Protein AF-A0A929WEX6-F1 (afdb_monomer_lite)

Secondary structure (DSSP, 8-state):
-----------PPPHHHHHHHHHHHHHHHHHHHHHHHHHHHHHHHHHHHHHSS-SEEEEEEE-GGG-EEEEEEE--B-GGGGTT------TT-TTTB-TTHHHHHHTTGGGTTHHHHHHHTS--SSS---

Foldseek 3Di:
DDDPPPDDPPPDDDPVRVVVQLVCLQVVLVVLCVVCVVVVVVQQVVCCVQQVDGQKDWDWDQFPPRDIDTQIFGQQFHPCLQVVHDDDDDLPNCVGTTPCSSVCVVVVVRRSCNSVVSNVPRDGPDDDDD

Sequence (130 aa):
MPVQATAAPIAIPSLSARCAKRAFDVIGALFSLVFLSPVLLVIILLQWFTSGGPAFFRQERIGKNGRPFKILKFRTMRVDAEENGPQLTQIDDTCRCTPIGGFLRRHHLDELPQLWNVLIGDMSFVGYRP

Structure (mmCIF, N/CA/C/O backbone):
data_AF-A0A929WEX6-F1
#
_entry.id   AF-A0A929WEX6-F1
#
loop_
_atom_site.group_PDB
_atom_site.id
_atom_site.type_symbol
_atom_site.label_atom_id
_atom_site.label_alt_id
_atom_site.label_comp_id
_atom_site.label_asym_id
_atom_site.label_entity_id
_atom_site.label_seq_id
_atom_site.pdbx_PDB_ins_code
_atom_site.Cartn_x
_atom_site.Cartn_y
_atom_site.Cartn_z
_atom_site.occupancy
_atom_site.B_iso_or_equiv
_atom_site.auth_seq_id
_atom_site.auth_comp_id
_atom_site.auth_asym_id
_atom_site.auth_atom_id
_atom_site.pdbx_PDB_model_num
ATOM 1 N N . MET A 1 1 ? 46.581 12.589 7.690 1.00 46.62 1 MET A N 1
ATOM 2 C CA . MET A 1 1 ? 46.292 11.733 6.518 1.00 46.62 1 MET A CA 1
ATOM 3 C C . MET A 1 1 ? 44.928 12.152 5.977 1.00 46.62 1 MET A C 1
ATOM 5 O O . MET A 1 1 ? 43.978 12.047 6.745 1.00 46.62 1 MET A O 1
ATOM 9 N N . PRO A 1 2 ? 44.799 12.714 4.760 1.00 52.06 2 PRO A N 1
ATOM 10 C CA . PRO A 1 2 ? 43.495 13.087 4.221 1.00 52.06 2 PRO A CA 1
ATOM 11 C C . PRO A 1 2 ? 42.788 11.834 3.684 1.00 52.06 2 PRO A C 1
ATOM 13 O O . PRO A 1 2 ? 43.371 11.060 2.929 1.00 52.06 2 PRO A O 1
ATOM 16 N N . VAL A 1 3 ? 41.537 11.623 4.090 1.00 56.88 3 VAL A N 1
ATOM 17 C CA . VAL A 1 3 ? 40.671 10.566 3.553 1.00 56.88 3 VAL A CA 1
ATOM 18 C C . VAL A 1 3 ? 40.233 10.995 2.152 1.00 56.88 3 VAL A C 1
ATOM 20 O O . VAL A 1 3 ? 39.391 11.877 2.003 1.00 56.88 3 VAL A O 1
ATOM 23 N N . GLN A 1 4 ? 40.831 10.411 1.113 1.00 50.50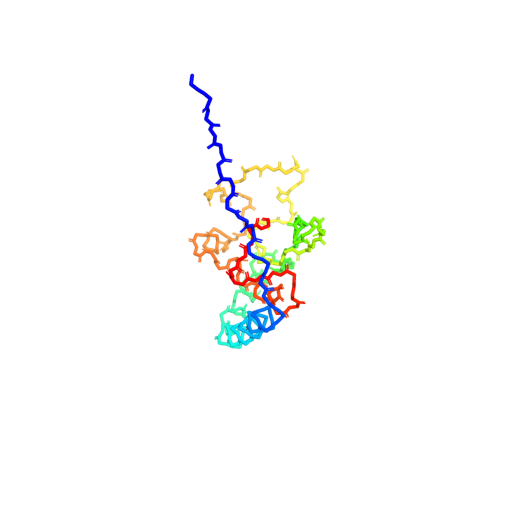 4 GLN A N 1
ATOM 24 C CA . GLN A 1 4 ? 40.342 10.550 -0.258 1.00 50.50 4 GLN A CA 1
ATOM 25 C C . GLN A 1 4 ? 39.080 9.695 -0.413 1.00 50.50 4 GLN A C 1
ATOM 27 O O . GLN A 1 4 ? 39.154 8.474 -0.526 1.00 50.50 4 GLN A O 1
ATOM 32 N N . ALA A 1 5 ? 37.910 10.333 -0.407 1.00 56.03 5 ALA A N 1
ATOM 33 C CA . ALA A 1 5 ? 36.666 9.696 -0.819 1.00 56.03 5 ALA A CA 1
ATOM 34 C C . ALA A 1 5 ? 36.654 9.576 -2.352 1.00 56.03 5 ALA A C 1
ATOM 36 O O . ALA A 1 5 ? 36.295 10.514 -3.062 1.00 56.03 5 ALA A O 1
ATOM 37 N N . THR A 1 6 ? 37.068 8.426 -2.878 1.00 55.06 6 THR A N 1
ATOM 38 C CA . THR A 1 6 ? 36.860 8.057 -4.282 1.00 55.06 6 THR A CA 1
ATOM 39 C C . THR A 1 6 ? 35.388 7.701 -4.485 1.00 55.06 6 THR A C 1
ATOM 41 O O . THR A 1 6 ? 34.980 6.546 -4.403 1.00 55.06 6 THR A O 1
ATOM 44 N N . ALA A 1 7 ? 34.549 8.709 -4.726 1.00 60.22 7 ALA A N 1
ATOM 45 C CA . ALA A 1 7 ? 33.192 8.468 -5.197 1.00 60.22 7 ALA A CA 1
ATOM 46 C C . ALA A 1 7 ? 33.272 7.843 -6.599 1.00 60.22 7 ALA A C 1
ATOM 48 O O . ALA A 1 7 ? 33.659 8.505 -7.562 1.00 60.22 7 ALA A O 1
ATOM 49 N N . ALA A 1 8 ? 32.946 6.552 -6.711 1.00 60.41 8 ALA A N 1
ATOM 50 C CA . ALA A 1 8 ? 32.768 5.900 -8.002 1.00 60.41 8 ALA A CA 1
ATOM 51 C C . ALA A 1 8 ? 31.726 6.680 -8.831 1.00 60.41 8 ALA A C 1
ATOM 53 O O . ALA A 1 8 ? 30.741 7.165 -8.260 1.00 60.41 8 ALA A O 1
ATO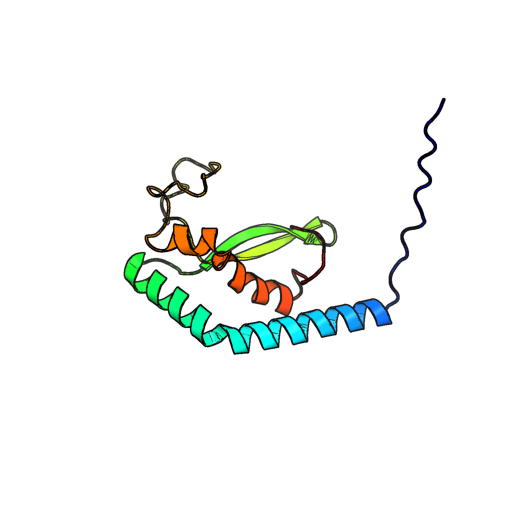M 54 N N . PRO A 1 9 ? 31.908 6.822 -10.158 1.00 57.25 9 PRO A N 1
ATOM 55 C CA . PRO A 1 9 ? 30.948 7.534 -10.989 1.00 57.25 9 PRO A CA 1
ATOM 56 C C . PRO A 1 9 ? 29.581 6.855 -10.869 1.00 57.25 9 PRO A C 1
ATOM 58 O O . PRO A 1 9 ? 29.454 5.647 -11.070 1.00 57.25 9 PRO A O 1
ATOM 61 N N . ILE A 1 10 ? 28.559 7.638 -10.518 1.00 64.81 10 ILE A N 1
ATOM 62 C CA . ILE A 1 10 ? 27.173 7.174 -10.445 1.00 64.81 10 ILE A CA 1
ATOM 63 C C . ILE A 1 10 ? 26.784 6.720 -11.853 1.00 64.81 10 ILE A C 1
ATOM 65 O O . ILE A 1 10 ? 26.535 7.544 -12.733 1.00 64.81 10 ILE A O 1
ATOM 69 N N . ALA A 1 11 ? 26.771 5.408 -12.084 1.00 69.38 11 ALA A N 1
ATOM 70 C CA . ALA A 1 11 ? 26.365 4.843 -13.359 1.00 69.38 11 ALA A CA 1
ATOM 71 C C . ALA A 1 11 ? 24.898 5.212 -13.614 1.00 69.38 11 ALA A C 1
ATOM 73 O O . ALA A 1 11 ? 23.993 4.754 -12.913 1.00 69.38 11 ALA A O 1
ATOM 74 N N . ILE A 1 12 ? 24.656 6.069 -14.607 1.00 75.44 12 ILE A N 1
ATOM 75 C CA . ILE A 1 12 ? 23.299 6.417 -15.019 1.00 75.44 12 ILE A CA 1
ATOM 76 C C . ILE A 1 12 ? 22.744 5.198 -15.764 1.00 75.44 12 ILE A C 1
ATOM 78 O O . ILE A 1 12 ? 23.302 4.818 -16.796 1.00 75.44 12 ILE A O 1
ATOM 82 N N . PRO A 1 13 ? 21.669 4.559 -15.273 1.00 79.56 13 PRO A N 1
ATOM 83 C CA . PRO A 1 13 ? 21.118 3.391 -15.940 1.00 79.56 13 PRO A CA 1
ATOM 84 C C . PRO A 1 13 ? 20.632 3.770 -17.340 1.00 79.56 13 PRO A C 1
ATOM 86 O O . PRO A 1 13 ? 19.996 4.814 -17.529 1.00 79.56 13 PRO A O 1
ATOM 89 N N . SER A 1 14 ? 20.900 2.896 -18.312 1.00 89.69 14 SER A N 1
ATOM 90 C CA . SER A 1 14 ? 20.421 3.052 -19.684 1.00 89.69 14 SER A CA 1
ATOM 91 C C . SER A 1 14 ? 18.892 3.166 -19.726 1.00 89.69 14 SER A C 1
ATOM 93 O O . SER A 1 14 ? 18.176 2.709 -18.827 1.00 89.69 14 SER A O 1
ATOM 95 N N . LEU A 1 15 ? 18.361 3.754 -20.801 1.00 87.75 15 LEU A N 1
ATOM 96 C CA . LEU A 1 15 ? 16.911 3.827 -21.012 1.00 87.75 15 LEU A CA 1
ATOM 97 C C . LEU A 1 15 ? 16.267 2.434 -20.979 1.00 87.75 15 LEU A C 1
ATOM 99 O O . LEU A 1 15 ? 15.245 2.256 -20.321 1.00 87.75 15 LEU A O 1
ATOM 103 N N . SER A 1 16 ? 16.912 1.435 -21.589 1.00 91.38 16 SER A N 1
ATOM 104 C CA . SER A 1 16 ? 16.454 0.043 -21.568 1.00 91.38 16 SER A CA 1
ATOM 105 C C . SER A 1 16 ? 16.376 -0.526 -20.150 1.00 91.38 16 SER A C 1
ATOM 107 O O . SER A 1 16 ? 15.356 -1.110 -19.788 1.00 91.38 16 SER A O 1
ATOM 109 N N . ALA A 1 17 ? 17.390 -0.288 -19.312 1.00 90.12 17 ALA A N 1
ATOM 110 C CA . ALA A 1 17 ? 17.391 -0.733 -17.920 1.00 90.12 17 ALA A CA 1
ATOM 111 C C . ALA A 1 17 ? 16.264 -0.073 -17.108 1.00 90.12 17 ALA A C 1
ATOM 113 O O . ALA A 1 17 ? 15.595 -0.729 -16.309 1.00 90.12 17 ALA A O 1
ATOM 114 N N . ARG A 1 18 ? 15.997 1.218 -17.343 1.00 89.00 18 ARG A N 1
ATOM 115 C CA . ARG A 1 18 ? 14.895 1.945 -16.691 1.00 89.00 18 ARG A CA 1
ATOM 116 C C . ARG A 1 18 ? 13.524 1.420 -17.119 1.00 89.00 18 ARG A C 1
ATOM 118 O O . ARG A 1 18 ? 12.656 1.252 -16.265 1.00 89.00 18 ARG A O 1
ATOM 125 N N . CYS A 1 19 ? 13.335 1.152 -18.410 1.00 92.94 19 CYS A N 1
ATOM 126 C CA . CYS A 1 19 ? 12.105 0.564 -18.941 1.00 92.94 19 CYS A CA 1
ATOM 127 C C . CYS A 1 19 ? 11.872 -0.843 -18.382 1.00 92.94 19 CYS A C 1
ATOM 129 O O . CYS A 1 19 ? 10.778 -1.121 -17.898 1.00 92.94 19 CYS A O 1
ATOM 131 N N . ALA A 1 20 ? 12.902 -1.694 -18.364 1.00 94.06 20 ALA A N 1
ATOM 132 C CA . ALA A 1 20 ? 12.822 -3.035 -17.789 1.00 94.06 20 ALA A CA 1
ATOM 133 C C . ALA A 1 20 ? 12.469 -2.992 -16.295 1.00 94.06 20 ALA A C 1
ATOM 135 O O . ALA A 1 20 ? 11.568 -3.699 -15.847 1.00 94.06 20 ALA A O 1
ATOM 136 N N . LYS A 1 21 ? 13.107 -2.095 -15.531 1.00 93.56 21 LYS A N 1
ATOM 137 C CA . LYS A 1 21 ? 12.792 -1.890 -14.114 1.00 93.56 21 LYS A CA 1
ATOM 138 C C . LYS A 1 21 ? 11.340 -1.461 -13.905 1.00 93.56 21 LYS A C 1
ATOM 140 O O . LYS A 1 21 ? 10.673 -1.980 -13.014 1.00 93.56 21 LYS A O 1
ATOM 145 N N . ARG A 1 22 ? 10.842 -0.538 -14.732 1.00 94.44 22 ARG A N 1
ATOM 146 C CA . ARG A 1 22 ? 9.455 -0.074 -14.651 1.00 94.44 22 ARG A CA 1
ATOM 147 C C . ARG A 1 22 ? 8.460 -1.174 -15.020 1.00 94.44 22 ARG A C 1
ATOM 149 O O . ARG A 1 22 ? 7.436 -1.289 -14.358 1.00 94.44 22 ARG A O 1
ATOM 156 N N . ALA A 1 23 ? 8.762 -1.980 -16.035 1.00 95.75 23 ALA A N 1
ATOM 157 C CA . ALA A 1 23 ? 7.941 -3.127 -16.408 1.00 95.75 23 ALA A CA 1
ATOM 158 C C . ALA A 1 23 ? 7.867 -4.147 -15.263 1.00 95.75 23 ALA A C 1
ATOM 160 O O . ALA A 1 23 ? 6.773 -4.568 -14.901 1.00 95.75 23 ALA A O 1
ATOM 161 N N . PHE A 1 24 ? 9.006 -4.464 -14.637 1.00 96.75 24 PHE A N 1
ATOM 162 C CA . PHE A 1 24 ? 9.052 -5.311 -13.445 1.00 96.75 24 PHE A CA 1
ATOM 163 C C . PHE A 1 24 ? 8.167 -4.763 -12.318 1.00 96.75 24 PHE A C 1
ATOM 165 O O . PHE A 1 24 ? 7.368 -5.508 -11.758 1.00 96.75 24 PHE A O 1
ATOM 172 N N . ASP A 1 25 ? 8.254 -3.461 -12.025 1.00 96.50 25 ASP A N 1
ATOM 173 C CA . ASP A 1 25 ? 7.435 -2.839 -10.979 1.00 96.50 25 ASP A CA 1
ATOM 174 C C . ASP A 1 25 ? 5.938 -2.934 -11.270 1.00 96.50 25 ASP A C 1
ATOM 176 O O . ASP A 1 25 ? 5.160 -3.296 -10.394 1.00 96.50 25 ASP A O 1
ATOM 180 N N . VAL A 1 26 ? 5.527 -2.627 -12.501 1.00 97.12 26 VAL A N 1
ATOM 181 C CA . VAL A 1 26 ? 4.112 -2.653 -12.892 1.00 97.12 26 VAL A CA 1
ATOM 182 C C . VAL A 1 26 ? 3.566 -4.078 -12.868 1.00 97.12 26 VAL A C 1
ATOM 184 O O . VAL A 1 26 ? 2.505 -4.307 -12.293 1.00 97.12 26 VAL A O 1
ATOM 187 N N . ILE A 1 27 ? 4.290 -5.037 -13.451 1.00 97.75 27 ILE A N 1
ATOM 188 C CA . ILE A 1 27 ? 3.868 -6.442 -13.508 1.00 97.75 27 ILE A CA 1
ATOM 189 C C . ILE A 1 27 ? 3.804 -7.030 -12.098 1.00 97.75 27 ILE A C 1
ATOM 191 O O . ILE A 1 27 ? 2.797 -7.636 -11.737 1.00 97.75 27 ILE A O 1
ATOM 195 N N . GLY A 1 28 ? 4.842 -6.809 -11.286 1.00 97.62 28 GLY A N 1
ATOM 196 C CA . GLY A 1 28 ? 4.881 -7.271 -9.903 1.00 97.62 28 GLY A CA 1
ATOM 197 C C . GLY A 1 28 ? 3.752 -6.670 -9.069 1.00 97.62 28 GLY A C 1
ATOM 198 O O . GLY A 1 28 ? 3.051 -7.401 -8.378 1.00 97.62 28 GLY A O 1
ATOM 199 N N . ALA A 1 29 ? 3.510 -5.360 -9.180 1.00 96.62 29 ALA A N 1
ATOM 200 C CA . ALA A 1 29 ? 2.469 -4.684 -8.411 1.00 96.62 29 ALA A CA 1
ATOM 201 C C . ALA A 1 29 ? 1.076 -5.150 -8.826 1.00 96.62 29 ALA A C 1
ATOM 203 O O . ALA A 1 29 ? 0.244 -5.415 -7.963 1.00 96.62 29 ALA A O 1
ATOM 204 N N . LEU A 1 30 ? 0.830 -5.299 -10.131 1.00 97.38 30 LEU A N 1
ATOM 205 C CA . LEU A 1 30 ? -0.439 -5.800 -10.644 1.00 97.38 30 LEU A CA 1
ATOM 206 C C . LEU A 1 30 ? -0.695 -7.239 -10.181 1.00 97.38 30 LEU A C 1
ATOM 208 O O . LEU A 1 30 ? -1.771 -7.530 -9.664 1.00 97.38 30 LEU A O 1
ATOM 212 N N . PHE A 1 31 ? 0.302 -8.118 -10.311 1.00 97.81 31 PHE A N 1
ATOM 213 C CA . PHE A 1 31 ? 0.208 -9.498 -9.842 1.00 97.81 31 PHE A CA 1
ATOM 214 C C . PHE A 1 31 ? -0.070 -9.560 -8.337 1.00 97.81 31 PHE A C 1
ATOM 216 O O . PHE A 1 31 ? -1.021 -10.218 -7.917 1.00 97.81 31 PHE A O 1
ATOM 223 N N . SER A 1 32 ? 0.703 -8.833 -7.525 1.00 96.56 32 SER A N 1
ATOM 224 C CA . SER A 1 32 ? 0.511 -8.785 -6.075 1.00 96.56 32 SER A CA 1
ATOM 225 C C . SER A 1 32 ? -0.852 -8.215 -5.691 1.00 96.56 32 SER A C 1
ATOM 227 O O . SER A 1 32 ? -1.488 -8.765 -4.801 1.00 96.56 32 SER A O 1
ATOM 229 N N . LEU A 1 33 ? -1.336 -7.161 -6.358 1.00 95.94 33 LEU A N 1
ATOM 230 C CA . LEU A 1 33 ? -2.661 -6.591 -6.094 1.00 95.94 33 LEU A CA 1
ATOM 231 C C . LEU A 1 33 ? -3.778 -7.588 -6.395 1.00 95.94 33 LEU A C 1
ATOM 233 O O . LEU A 1 33 ? -4.692 -7.718 -5.588 1.00 95.94 33 LEU A O 1
ATOM 237 N N . VAL A 1 34 ? -3.704 -8.308 -7.518 1.00 97.06 34 VAL A N 1
ATOM 238 C CA . VAL A 1 34 ? -4.708 -9.320 -7.880 1.00 97.06 34 VAL A CA 1
ATOM 239 C C . VAL A 1 34 ? -4.657 -10.497 -6.907 1.00 97.06 34 VAL A C 1
ATOM 241 O O . VAL A 1 34 ? -5.688 -10.896 -6.369 1.00 97.06 34 VAL A O 1
ATOM 244 N N . PHE A 1 35 ? -3.461 -11.012 -6.623 1.00 97.19 35 PHE A N 1
ATOM 245 C CA . PHE A 1 35 ? -3.260 -12.157 -5.736 1.00 97.19 35 PHE A CA 1
ATOM 246 C C . PHE A 1 35 ? -3.650 -11.859 -4.281 1.00 97.19 35 PHE A C 1
ATOM 248 O O . PHE A 1 35 ? -4.267 -12.689 -3.620 1.00 97.19 35 PHE A O 1
ATOM 255 N N . LEU A 1 36 ? -3.334 -10.660 -3.784 1.00 96.12 36 LEU A N 1
ATOM 256 C CA . LEU A 1 36 ? -3.661 -10.224 -2.423 1.00 96.12 36 LEU A CA 1
ATOM 257 C C . LEU A 1 36 ? -5.038 -9.563 -2.319 1.00 96.12 36 LEU A C 1
ATOM 259 O O . LEU A 1 36 ? -5.456 -9.228 -1.212 1.00 96.12 36 LEU A O 1
ATOM 263 N N . SER A 1 37 ? -5.766 -9.398 -3.427 1.00 95.81 37 SER A N 1
ATOM 264 C CA . SER A 1 37 ? -7.099 -8.789 -3.440 1.00 95.81 37 SER A CA 1
ATOM 265 C C . SER A 1 37 ? -8.081 -9.381 -2.409 1.00 95.81 37 SER A C 1
ATOM 267 O O . SER A 1 37 ? -8.734 -8.577 -1.737 1.00 95.81 37 SER A O 1
ATOM 269 N N . PRO A 1 38 ? -8.158 -10.712 -2.158 1.00 95.69 38 PRO A N 1
ATOM 270 C CA . PRO A 1 38 ? -9.012 -11.240 -1.091 1.00 95.69 38 PRO A CA 1
ATOM 271 C C . PRO A 1 38 ? -8.566 -10.785 0.306 1.00 95.69 38 PRO A C 1
ATOM 273 O O . PRO A 1 38 ? -9.405 -10.440 1.134 1.00 95.69 38 PRO A O 1
ATOM 276 N N . VAL A 1 39 ? -7.257 -10.722 0.569 1.00 94.56 39 VAL A N 1
ATOM 277 C CA . VAL A 1 39 ? -6.712 -10.268 1.860 1.00 94.56 39 VAL A CA 1
ATOM 278 C C . VAL A 1 39 ? -6.987 -8.779 2.065 1.00 94.56 39 VAL A C 1
ATOM 280 O O . VAL A 1 39 ? -7.454 -8.379 3.130 1.00 94.56 39 VAL A O 1
ATOM 283 N N . LEU A 1 40 ? -6.755 -7.961 1.034 1.00 93.50 40 LEU A N 1
ATOM 284 C CA . LEU A 1 40 ? -7.056 -6.529 1.056 1.00 93.50 40 LEU A CA 1
ATOM 285 C C . LEU A 1 40 ? -8.541 -6.288 1.350 1.00 93.50 40 LEU A C 1
ATOM 287 O O . LEU A 1 40 ? -8.864 -5.460 2.197 1.00 93.50 40 LEU A O 1
ATOM 291 N N . LEU A 1 41 ? -9.436 -7.039 0.700 1.00 94.50 41 LEU A N 1
ATOM 292 C CA . LEU A 1 41 ? -10.877 -6.936 0.920 1.00 94.50 41 LEU A CA 1
ATOM 293 C C . LEU A 1 41 ? -11.263 -7.281 2.363 1.00 94.50 41 LEU A C 1
ATOM 295 O O . LEU A 1 41 ? -12.013 -6.531 2.983 1.00 94.50 41 LEU A O 1
ATOM 299 N N . VAL A 1 42 ? -10.721 -8.368 2.922 1.00 93.88 42 VAL A N 1
ATOM 300 C CA . VAL A 1 42 ? -10.968 -8.751 4.322 1.00 93.88 42 VAL A CA 1
ATOM 301 C C . VAL A 1 42 ? -10.520 -7.647 5.279 1.00 93.88 42 VAL A C 1
ATOM 303 O O . VAL A 1 42 ? -11.281 -7.275 6.169 1.00 93.88 42 VAL A O 1
ATOM 306 N N . ILE A 1 43 ? -9.328 -7.076 5.082 1.00 92.50 43 ILE A N 1
ATOM 307 C CA . ILE A 1 43 ? -8.828 -5.982 5.928 1.00 92.50 43 ILE A CA 1
ATOM 308 C C . ILE A 1 43 ? -9.746 -4.757 5.831 1.00 92.50 43 ILE A C 1
ATOM 310 O O . ILE A 1 43 ? -10.110 -4.191 6.862 1.00 92.50 43 ILE A O 1
ATOM 314 N N . ILE A 1 44 ? -10.169 -4.377 4.620 1.00 92.00 44 ILE A N 1
ATOM 315 C CA . ILE A 1 44 ? -11.090 -3.251 4.398 1.00 92.00 44 ILE A CA 1
ATOM 316 C C . ILE A 1 44 ? -12.406 -3.470 5.149 1.00 92.00 44 ILE A C 1
ATOM 318 O O . ILE A 1 44 ? -12.865 -2.564 5.845 1.00 92.00 44 ILE A O 1
ATOM 322 N N . LEU A 1 45 ? -12.995 -4.665 5.045 1.00 91.69 45 LEU A N 1
ATOM 323 C CA . LEU A 1 45 ? -14.243 -5.005 5.729 1.00 91.69 45 LEU A CA 1
ATOM 324 C C . LEU A 1 45 ? -14.075 -4.984 7.250 1.00 91.69 45 LEU A C 1
ATOM 326 O O . LEU A 1 45 ? -14.866 -4.346 7.942 1.00 91.69 45 LEU A O 1
ATOM 330 N N . LEU A 1 46 ? -13.026 -5.617 7.784 1.00 90.19 46 LEU A N 1
ATOM 331 C CA . LEU A 1 46 ? -12.742 -5.593 9.221 1.00 90.19 46 LEU A CA 1
ATOM 332 C C . LEU A 1 46 ? -12.594 -4.159 9.729 1.00 90.19 46 LEU A C 1
ATOM 334 O O . LEU A 1 46 ? -13.126 -3.814 10.783 1.00 90.19 46 LEU A O 1
ATOM 338 N N . GLN A 1 47 ? -11.908 -3.302 8.978 1.00 88.19 47 GLN A N 1
ATOM 339 C CA . GLN A 1 47 ? -11.731 -1.909 9.359 1.00 88.19 47 GLN A CA 1
ATOM 340 C C . GLN A 1 47 ? -13.049 -1.129 9.339 1.00 88.19 47 GLN A C 1
ATOM 342 O O . GLN A 1 47 ? -13.314 -0.350 10.255 1.00 88.19 47 GLN A O 1
ATOM 347 N N . TRP A 1 48 ? -13.885 -1.380 8.330 1.00 85.62 48 TRP A N 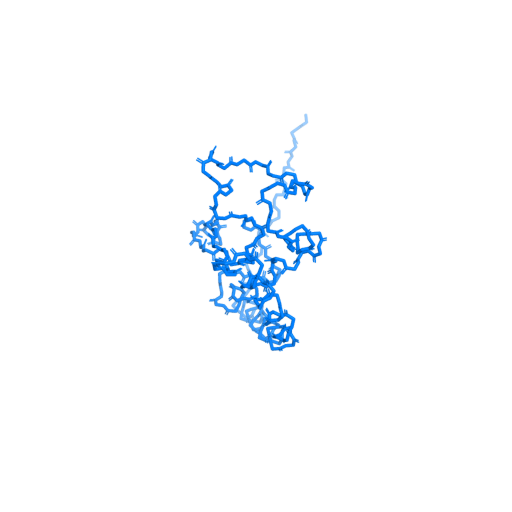1
ATOM 348 C CA . TRP A 1 48 ? -15.208 -0.778 8.205 1.00 85.62 48 TRP A CA 1
ATOM 349 C C . TRP A 1 48 ? -16.091 -1.101 9.416 1.00 85.62 48 TRP A C 1
ATOM 351 O O . TRP A 1 48 ? -16.644 -0.193 10.033 1.00 85.62 48 TRP A O 1
ATOM 361 N N . PHE A 1 49 ? -16.157 -2.376 9.811 1.00 85.62 49 PHE A N 1
ATOM 362 C CA . PHE A 1 49 ? -16.987 -2.820 10.937 1.00 85.62 49 PHE A CA 1
ATOM 363 C C . PHE A 1 49 ? -16.430 -2.445 12.314 1.00 85.62 49 PHE A C 1
ATOM 365 O O . PHE A 1 49 ? -17.201 -2.289 13.255 1.00 85.62 49 PHE A O 1
ATOM 372 N N . THR A 1 50 ? -15.110 -2.307 12.458 1.00 81.00 50 THR A N 1
ATOM 373 C CA . THR A 1 50 ? -14.484 -2.050 13.769 1.00 81.00 50 THR A CA 1
ATOM 374 C C . THR A 1 50 ? -14.240 -0.578 14.064 1.00 81.00 50 THR A C 1
ATOM 376 O O . THR A 1 50 ? -14.235 -0.187 15.226 1.00 81.00 50 THR A O 1
ATOM 379 N N . SER A 1 51 ? -13.972 0.230 13.037 1.00 72.44 51 SER A N 1
ATOM 380 C CA . SER A 1 51 ? -13.447 1.590 13.211 1.00 72.44 51 SER A CA 1
ATOM 381 C C . SER A 1 51 ? -14.397 2.680 12.709 1.00 72.44 51 SER A C 1
ATOM 383 O O . SER A 1 51 ? -14.148 3.848 12.991 1.00 72.44 51 SER A O 1
ATOM 385 N N . GLY A 1 52 ? -15.454 2.334 11.958 1.00 68.25 52 GLY A N 1
ATOM 386 C CA . GLY A 1 52 ? -16.479 3.283 11.491 1.00 68.25 52 GLY A CA 1
ATOM 387 C C . GLY A 1 52 ? -15.971 4.398 10.564 1.00 68.25 52 GLY A C 1
ATOM 388 O O . GLY A 1 52 ? -16.687 5.361 10.308 1.00 68.25 52 GLY A O 1
ATOM 389 N N . GLY A 1 53 ? -14.732 4.294 10.074 1.00 74.75 53 GLY A N 1
ATOM 390 C CA . GLY A 1 53 ? -14.045 5.328 9.304 1.00 74.75 53 GLY A CA 1
ATOM 391 C C . GLY A 1 53 ? -13.339 4.776 8.062 1.00 74.75 53 GLY A C 1
ATOM 392 O O . GLY A 1 53 ? -13.364 3.570 7.806 1.00 74.75 53 GLY A O 1
ATOM 393 N N . PRO A 1 54 ? -12.686 5.642 7.267 1.00 83.62 54 PRO A N 1
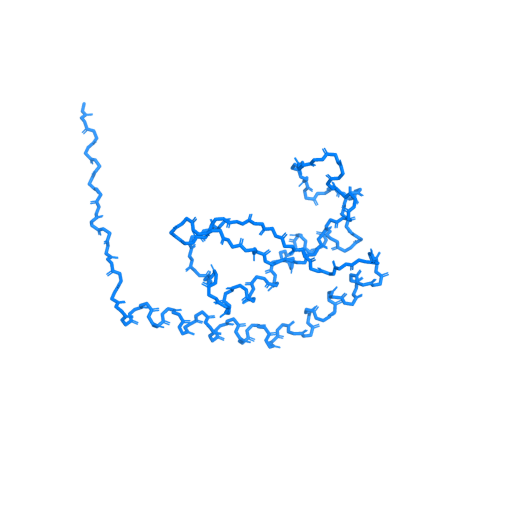ATOM 394 C CA . PRO A 1 54 ? -12.044 5.233 6.024 1.00 83.62 54 PRO A CA 1
ATOM 395 C C . PRO A 1 54 ? -10.898 4.247 6.284 1.00 83.62 54 PRO A C 1
ATOM 397 O O . PRO A 1 54 ? -9.973 4.554 7.041 1.00 83.62 54 PRO A O 1
ATOM 400 N N . ALA A 1 55 ? -10.927 3.101 5.594 1.00 88.44 55 ALA A N 1
ATOM 401 C CA . ALA A 1 55 ? -9.913 2.048 5.710 1.00 88.44 55 ALA A CA 1
ATOM 402 C C . ALA A 1 55 ? -8.514 2.494 5.268 1.00 88.44 55 ALA A C 1
ATOM 404 O O . ALA A 1 55 ? -7.512 1.952 5.722 1.00 88.44 55 ALA A O 1
ATOM 405 N N . PHE A 1 56 ? -8.436 3.508 4.408 1.00 91.19 56 PHE A N 1
ATOM 406 C CA . PHE A 1 56 ? -7.173 4.030 3.911 1.00 91.19 56 PHE A CA 1
ATOM 407 C C . PHE A 1 56 ? -6.737 5.291 4.656 1.00 91.19 56 PHE A C 1
ATOM 409 O O . PHE A 1 56 ? -7.535 6.171 5.001 1.00 91.19 56 PHE A O 1
ATOM 416 N N . PHE A 1 57 ? -5.427 5.394 4.836 1.00 89.62 57 PHE A N 1
ATOM 417 C CA . PHE A 1 57 ? -4.723 6.571 5.309 1.00 89.62 57 PHE A CA 1
ATOM 418 C C . PHE A 1 57 ? -3.721 7.017 4.240 1.00 89.62 57 PHE A C 1
ATOM 420 O O . PHE A 1 57 ? -3.127 6.191 3.543 1.00 89.62 57 PHE A O 1
ATOM 427 N N . ARG A 1 58 ? -3.564 8.333 4.081 1.00 90.88 58 ARG A N 1
ATOM 428 C CA . ARG A 1 58 ? -2.640 8.936 3.116 1.00 90.88 58 ARG A CA 1
ATOM 429 C C . ARG A 1 58 ? -1.721 9.894 3.851 1.00 90.88 58 ARG A C 1
ATOM 431 O O . ARG A 1 58 ? -2.214 10.798 4.516 1.00 90.88 58 ARG A O 1
ATOM 438 N N . GLN A 1 59 ? -0.416 9.716 3.684 1.00 88.69 59 GLN A N 1
ATOM 439 C CA . GLN A 1 59 ? 0.602 10.603 4.247 1.00 88.69 59 GLN A CA 1
ATOM 440 C C . GLN A 1 59 ? 1.449 11.200 3.122 1.00 88.69 59 GLN A C 1
ATOM 442 O O . GLN A 1 59 ? 1.759 10.516 2.150 1.00 88.69 59 GLN A O 1
ATOM 447 N N . GLU A 1 60 ? 1.823 12.470 3.235 1.00 90.44 60 GLU A N 1
ATOM 448 C CA . GLU A 1 60 ? 2.746 13.088 2.283 1.00 90.44 60 GLU A CA 1
ATOM 449 C C . GLU A 1 60 ? 4.190 12.662 2.579 1.00 90.44 60 GLU A C 1
ATOM 451 O O . GLU A 1 60 ? 4.629 12.658 3.731 1.00 90.44 60 GLU A O 1
ATOM 456 N N . ARG A 1 61 ? 4.913 12.252 1.536 1.00 91.00 61 ARG A N 1
ATOM 457 C CA . ARG A 1 61 ? 6.314 11.820 1.589 1.00 91.00 61 ARG A CA 1
ATOM 458 C C . ARG A 1 61 ? 7.091 12.385 0.410 1.00 91.00 61 ARG A C 1
ATOM 460 O O . ARG A 1 61 ? 6.508 12.733 -0.616 1.00 91.00 61 ARG A O 1
ATOM 467 N N . ILE A 1 62 ? 8.412 12.457 0.551 1.00 89.06 62 ILE A N 1
ATOM 468 C CA . ILE A 1 62 ? 9.296 12.953 -0.504 1.00 89.06 62 ILE A CA 1
ATOM 469 C C . ILE A 1 62 ? 9.759 11.775 -1.355 1.00 89.06 62 ILE A C 1
ATOM 471 O O . ILE A 1 62 ? 10.457 10.876 -0.895 1.00 89.06 62 ILE A O 1
ATOM 475 N N . GLY A 1 63 ? 9.341 11.777 -2.615 1.00 86.50 63 GLY A N 1
ATOM 476 C CA . GLY A 1 63 ? 9.687 10.760 -3.592 1.00 86.50 63 GLY A CA 1
ATOM 477 C C . GLY A 1 63 ? 10.945 11.096 -4.386 1.00 86.50 63 GLY A C 1
ATOM 478 O O . GLY A 1 63 ? 11.770 11.946 -4.036 1.00 86.50 63 GLY A O 1
ATOM 479 N N . LYS A 1 64 ? 11.085 10.415 -5.524 1.00 82.25 64 LYS A N 1
ATOM 480 C CA . LYS A 1 64 ? 12.223 10.588 -6.429 1.00 82.25 64 LYS A CA 1
ATOM 481 C C . LYS A 1 64 ? 12.346 12.043 -6.901 1.00 82.25 64 LYS A C 1
ATOM 483 O O . LYS A 1 64 ? 11.365 12.662 -7.309 1.00 82.25 64 LYS A O 1
ATOM 488 N N . ASN A 1 65 ? 13.578 12.556 -6.919 1.00 83.56 65 ASN A N 1
ATOM 489 C CA . ASN A 1 65 ? 13.915 13.930 -7.316 1.00 83.56 65 ASN A CA 1
ATOM 490 C C . ASN A 1 65 ? 13.243 15.012 -6.447 1.00 83.56 65 ASN A C 1
ATOM 492 O O . ASN A 1 65 ? 12.953 16.096 -6.946 1.00 83.56 65 ASN A O 1
ATOM 496 N N . GLY A 1 66 ? 12.954 14.713 -5.176 1.00 84.06 66 GLY A N 1
ATOM 497 C CA . GLY A 1 66 ? 12.373 15.686 -4.247 1.00 84.06 66 GLY A CA 1
ATOM 498 C C . GLY A 1 66 ? 10.890 15.980 -4.484 1.00 84.06 66 GLY A C 1
ATOM 499 O O . GLY A 1 66 ? 10.360 16.925 -3.911 1.00 84.06 66 GLY A O 1
ATOM 500 N N . ARG A 1 67 ? 10.209 15.205 -5.338 1.00 86.81 67 ARG A N 1
ATOM 501 C CA . ARG A 1 67 ? 8.790 15.421 -5.640 1.00 86.81 67 ARG A CA 1
ATOM 502 C C . ARG A 1 67 ? 7.919 14.840 -4.524 1.00 86.81 67 ARG A C 1
ATOM 504 O O . ARG A 1 67 ? 8.059 13.646 -4.251 1.00 86.81 67 ARG A O 1
ATOM 511 N N . PRO A 1 68 ? 7.030 15.627 -3.898 1.00 91.00 68 PRO A N 1
ATOM 512 C CA . PRO A 1 68 ? 6.114 15.093 -2.904 1.00 91.00 68 PRO A CA 1
ATOM 513 C C . PRO A 1 68 ? 5.096 14.154 -3.559 1.00 91.00 68 PRO A C 1
ATOM 515 O O . PRO A 1 68 ? 4.626 14.403 -4.671 1.00 91.00 68 PRO A O 1
ATOM 518 N N . PHE A 1 69 ? 4.744 13.077 -2.863 1.00 93.19 69 PHE A N 1
ATOM 519 C CA . PHE A 1 69 ? 3.660 12.172 -3.239 1.00 93.19 69 PHE A CA 1
ATOM 520 C C . PHE A 1 69 ? 2.925 11.676 -1.991 1.00 93.19 69 PHE A C 1
ATOM 522 O O . PHE A 1 69 ? 3.401 11.821 -0.863 1.00 93.19 69 PHE A O 1
ATOM 529 N N . LYS A 1 70 ? 1.742 11.088 -2.186 1.00 93.12 70 LYS A N 1
ATOM 530 C CA . LYS A 1 70 ? 0.923 10.561 -1.089 1.00 93.12 70 LYS A CA 1
ATOM 531 C C . LYS A 1 70 ? 1.089 9.050 -0.992 1.00 93.12 70 LYS A C 1
ATOM 533 O O . LYS A 1 70 ? 0.571 8.322 -1.838 1.00 93.12 70 LYS A O 1
ATOM 538 N N . ILE A 1 71 ? 1.764 8.581 0.053 1.00 93.56 71 ILE A N 1
ATOM 539 C CA . ILE A 1 71 ? 1.866 7.150 0.348 1.00 93.56 71 ILE A CA 1
ATOM 540 C C . ILE A 1 71 ? 0.517 6.634 0.853 1.00 93.56 71 ILE A C 1
ATOM 542 O O . ILE A 1 71 ? -0.108 7.258 1.715 1.00 93.56 71 ILE A O 1
ATOM 546 N N . LEU A 1 72 ? 0.055 5.515 0.297 1.00 94.38 72 LEU A N 1
ATOM 547 C CA . LEU A 1 72 ? -1.204 4.873 0.657 1.00 94.38 72 LEU A CA 1
ATOM 548 C C . LEU A 1 72 ? -0.943 3.735 1.646 1.00 94.38 72 LEU A C 1
ATOM 550 O O . LEU A 1 72 ? -0.153 2.839 1.367 1.00 94.38 72 LEU A O 1
ATOM 554 N N . LYS A 1 73 ? -1.630 3.747 2.788 1.00 93.38 73 LYS A N 1
ATOM 555 C CA . LYS A 1 73 ? -1.567 2.686 3.803 1.00 93.38 73 LYS A CA 1
ATOM 556 C C . LYS A 1 73 ? -2.960 2.328 4.298 1.00 93.38 73 LYS A C 1
ATOM 558 O O . LYS A 1 73 ? -3.904 3.101 4.104 1.00 93.38 73 LYS A O 1
ATOM 563 N N . PHE A 1 74 ? -3.095 1.192 4.974 1.00 92.75 74 PHE A N 1
ATOM 564 C CA . PHE A 1 74 ? -4.270 0.979 5.810 1.00 92.75 74 PHE A CA 1
ATOM 565 C C . PHE A 1 74 ? -4.194 1.853 7.052 1.00 92.75 74 PHE A C 1
ATOM 567 O O . PHE A 1 74 ? -3.125 2.145 7.589 1.00 92.75 74 PHE A O 1
ATOM 574 N N . ARG A 1 75 ? -5.358 2.296 7.508 1.00 89.69 75 ARG A N 1
ATOM 575 C CA . ARG A 1 75 ? -5.483 3.105 8.707 1.00 89.69 75 ARG A CA 1
ATOM 576 C C . ARG A 1 75 ? -5.258 2.221 9.926 1.00 89.69 75 ARG A C 1
ATOM 578 O O . ARG A 1 75 ? -6.114 1.442 10.305 1.00 89.69 75 ARG A O 1
ATOM 585 N N . THR A 1 76 ? -4.133 2.369 10.605 1.00 87.69 76 THR A N 1
ATOM 586 C CA . THR A 1 76 ? -3.884 1.620 11.848 1.00 87.69 76 THR A CA 1
ATOM 587 C C . THR A 1 76 ? -4.251 2.418 13.093 1.00 87.69 76 THR A C 1
ATOM 589 O O . THR A 1 76 ? -4.460 1.823 14.144 1.00 87.69 76 THR A O 1
ATOM 592 N N . MET A 1 77 ? -4.387 3.738 12.962 1.00 85.44 77 MET A N 1
ATOM 593 C CA . MET A 1 77 ? -4.674 4.690 14.037 1.00 85.44 77 MET A CA 1
ATOM 594 C C . MET A 1 77 ? -6.130 5.160 13.996 1.00 85.44 77 MET A C 1
ATOM 596 O O . MET A 1 77 ? -6.716 5.267 12.914 1.00 85.44 77 MET A O 1
ATOM 600 N N . ARG A 1 78 ? -6.715 5.467 15.157 1.00 79.81 78 ARG A N 1
ATOM 601 C CA . ARG A 1 78 ? -8.044 6.092 15.229 1.00 79.81 78 ARG A CA 1
ATOM 602 C C . ARG A 1 78 ? -8.028 7.489 14.587 1.00 79.81 78 ARG A C 1
ATOM 604 O O . ARG A 1 78 ? -6.966 8.066 14.364 1.00 79.81 78 ARG A O 1
ATOM 611 N N . VAL A 1 79 ? -9.193 8.010 14.207 1.00 72.25 79 VAL A N 1
ATOM 612 C CA . VAL A 1 79 ? -9.301 9.285 13.463 1.00 72.25 79 VAL A CA 1
ATOM 613 C C . VAL A 1 79 ? -8.889 10.485 14.327 1.00 72.25 79 VAL A C 1
ATOM 615 O O . VAL A 1 79 ? -8.256 11.408 13.830 1.00 72.25 79 VAL A O 1
ATOM 618 N N . ASP A 1 80 ? -9.182 10.413 15.619 1.00 70.94 80 ASP A N 1
ATOM 619 C CA . ASP A 1 80 ? -8.816 11.340 16.695 1.00 70.94 80 ASP A CA 1
ATOM 620 C C . ASP A 1 80 ? -7.364 11.175 17.179 1.00 70.94 80 ASP A C 1
ATOM 622 O O . ASP A 1 80 ? -6.872 11.960 17.987 1.00 70.94 80 ASP A O 1
ATOM 626 N N . ALA A 1 81 ? -6.626 10.181 16.673 1.00 63.66 81 ALA A N 1
ATOM 627 C CA . ALA A 1 81 ? -5.304 9.861 17.198 1.00 63.66 81 ALA A CA 1
ATOM 628 C C . ALA A 1 81 ? -4.276 10.993 17.030 1.00 63.66 81 ALA A C 1
ATOM 630 O O . ALA A 1 81 ? -3.282 10.979 17.750 1.00 63.66 81 ALA A O 1
ATOM 631 N N . GLU A 1 82 ? -4.473 11.947 16.117 1.00 60.97 82 GLU A N 1
ATOM 632 C CA . GLU A 1 82 ? -3.572 13.093 15.891 1.00 60.97 82 GLU A CA 1
ATOM 633 C C . GLU A 1 82 ? -4.120 14.428 16.426 1.00 60.97 82 GLU A C 1
ATOM 635 O O . GLU A 1 82 ? -3.532 15.473 16.161 1.00 60.97 82 GLU A O 1
ATOM 640 N N . GLU A 1 83 ? -5.199 14.419 17.218 1.00 63.25 83 GLU A N 1
ATOM 641 C CA . GLU A 1 83 ? -5.806 15.646 17.769 1.00 63.25 83 GLU A CA 1
ATOM 642 C C . GLU A 1 83 ? -4.817 16.465 18.627 1.00 63.25 83 GLU A C 1
ATOM 644 O O . GLU A 1 83 ? -4.874 17.690 18.661 1.00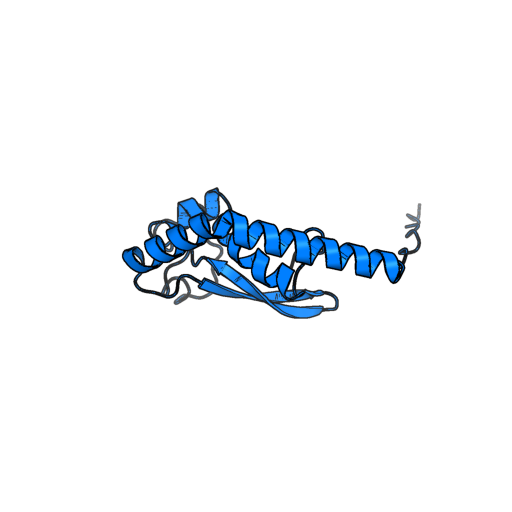 63.25 83 GLU A O 1
ATOM 649 N N . ASN A 1 84 ? -3.827 15.798 19.232 1.00 59.84 84 ASN A N 1
ATOM 650 C CA . ASN A 1 84 ? -2.759 16.412 20.032 1.00 59.84 84 ASN A CA 1
ATOM 651 C C . ASN A 1 84 ? -1.418 16.557 19.277 1.00 59.84 84 ASN A C 1
ATOM 653 O O . ASN A 1 84 ? -0.356 16.658 19.897 1.00 59.84 84 ASN A O 1
ATOM 657 N N . GLY A 1 85 ? -1.448 16.537 17.941 1.00 56.59 85 GLY A N 1
ATOM 658 C CA . GLY A 1 85 ? -0.275 16.656 17.075 1.00 56.59 85 GLY A CA 1
ATOM 659 C C . GLY A 1 85 ? 0.430 15.326 16.755 1.00 56.59 85 GLY A C 1
ATOM 660 O O . GLY A 1 85 ? 0.122 14.276 17.334 1.00 56.59 85 GLY A O 1
ATOM 661 N N . PRO A 1 86 ? 1.390 15.347 15.808 1.00 55.94 86 PRO A N 1
ATOM 662 C CA . PRO A 1 86 ? 2.115 14.156 15.382 1.00 55.94 86 PRO A CA 1
ATOM 663 C C . PRO A 1 86 ? 3.031 13.671 16.509 1.00 55.94 86 PRO A C 1
ATOM 665 O O . PRO A 1 86 ? 4.007 14.323 16.873 1.00 55.94 86 PRO A O 1
ATOM 668 N N . GLN A 1 87 ? 2.723 12.500 17.057 1.00 60.31 87 GLN A N 1
ATOM 669 C CA . GLN A 1 87 ? 3.521 11.858 18.100 1.00 60.31 87 GLN A CA 1
ATOM 670 C C . GLN A 1 87 ? 4.027 10.504 17.604 1.00 60.31 87 GLN A C 1
ATOM 672 O O . GLN A 1 87 ? 3.291 9.747 16.965 1.00 60.31 87 GLN A O 1
ATOM 677 N N . LEU A 1 88 ? 5.282 10.187 17.928 1.00 56.12 88 LEU A N 1
ATOM 678 C CA . LEU A 1 88 ? 5.867 8.868 17.697 1.00 56.12 88 LEU A CA 1
ATOM 679 C C . LEU A 1 88 ? 5.098 7.830 18.517 1.00 56.12 88 LEU A C 1
ATOM 681 O O . LEU A 1 88 ? 5.248 7.742 19.732 1.00 56.12 88 LEU A O 1
ATOM 685 N N . THR A 1 89 ? 4.262 7.046 17.844 1.00 56.75 89 THR A N 1
ATOM 686 C CA . THR A 1 89 ? 3.492 5.980 18.480 1.00 56.75 89 THR A CA 1
ATOM 687 C C . THR A 1 89 ? 4.310 4.702 18.529 1.00 56.75 89 THR A C 1
ATOM 689 O O . THR A 1 89 ? 4.701 4.153 17.491 1.00 56.75 89 THR A O 1
ATOM 692 N N . GLN A 1 90 ? 4.529 4.199 19.745 1.00 59.72 90 GLN A N 1
ATOM 693 C CA . GLN A 1 90 ? 5.119 2.882 19.956 1.00 59.72 90 GLN A CA 1
ATOM 694 C C . GLN A 1 90 ? 4.247 1.802 19.294 1.00 59.72 90 GLN A C 1
ATOM 696 O O . GLN A 1 90 ? 3.052 1.995 19.043 1.00 59.72 90 GLN A O 1
ATOM 701 N N . ILE A 1 91 ? 4.866 0.673 18.942 1.00 54.34 91 ILE A N 1
ATOM 702 C CA . ILE A 1 91 ? 4.189 -0.446 18.265 1.00 54.34 91 ILE A CA 1
ATOM 703 C C . ILE A 1 91 ? 3.033 -0.991 19.127 1.00 54.34 91 ILE A C 1
ATOM 705 O O . ILE A 1 91 ? 2.026 -1.426 18.572 1.00 54.34 91 ILE A O 1
ATOM 709 N N . ASP A 1 92 ? 3.129 -0.846 20.453 1.00 56.62 92 ASP A N 1
ATOM 710 C CA . ASP A 1 92 ? 2.148 -1.329 21.430 1.00 56.62 92 ASP A CA 1
ATOM 711 C C . ASP A 1 92 ? 1.239 -0.226 22.015 1.00 56.62 92 ASP A C 1
ATOM 713 O O . ASP A 1 92 ? 0.582 -0.441 23.034 1.00 56.62 92 ASP A O 1
ATOM 717 N N . ASP A 1 93 ? 1.153 0.952 21.379 1.00 63.75 93 ASP A N 1
ATOM 718 C CA . ASP A 1 93 ? 0.199 1.997 21.786 1.00 63.75 93 ASP A CA 1
ATOM 719 C C . ASP A 1 93 ? -1.239 1.608 21.386 1.00 63.75 93 ASP A C 1
ATOM 721 O O . ASP A 1 93 ? -1.795 2.028 20.366 1.00 63.75 93 ASP A O 1
ATOM 725 N N . THR A 1 94 ? -1.826 0.724 22.194 1.00 63.22 94 THR A N 1
ATOM 726 C CA . THR A 1 94 ? -3.165 0.146 22.007 1.00 63.22 94 THR A CA 1
ATOM 727 C C . THR A 1 94 ? -4.287 1.169 22.169 1.00 63.22 94 THR A C 1
ATOM 729 O O . THR A 1 94 ? -5.363 0.976 21.605 1.00 63.22 94 THR A O 1
ATOM 732 N N . CYS A 1 95 ? -4.043 2.276 22.876 1.00 66.69 95 CYS A N 1
ATOM 733 C CA . CYS A 1 95 ? -5.047 3.309 23.132 1.00 66.69 95 CYS A CA 1
ATOM 734 C C . CYS A 1 95 ? -5.401 4.089 21.852 1.00 66.69 95 CYS A C 1
ATOM 736 O O . CYS A 1 95 ? -6.567 4.391 21.598 1.00 66.69 95 CYS A O 1
ATOM 738 N N . ARG A 1 96 ? -4.399 4.356 21.001 1.00 74.00 96 ARG A N 1
ATOM 739 C CA . ARG A 1 96 ? -4.545 5.169 19.777 1.00 74.00 96 ARG A CA 1
ATOM 740 C C . ARG A 1 96 ? -4.717 4.354 18.494 1.00 74.00 96 ARG A C 1
ATOM 742 O O . ARG A 1 96 ? -5.024 4.921 17.442 1.00 74.00 96 ARG A O 1
ATOM 749 N N . CYS A 1 97 ? -4.534 3.036 18.553 1.00 81.00 97 CYS A N 1
ATOM 750 C CA . CYS A 1 97 ? -4.734 2.148 17.410 1.00 81.00 97 CYS A CA 1
ATOM 751 C C . CYS A 1 97 ? -6.216 1.771 17.213 1.00 81.00 97 CYS A C 1
ATOM 753 O O . CYS A 1 97 ? -7.031 1.768 18.139 1.00 81.00 97 CYS A O 1
ATOM 755 N N . THR A 1 98 ? -6.567 1.414 15.978 1.00 83.50 98 THR A N 1
ATOM 756 C CA . THR A 1 98 ? -7.799 0.662 15.691 1.00 83.50 98 THR A CA 1
ATOM 757 C C . THR A 1 98 ? -7.702 -0.746 16.299 1.00 83.50 98 THR A C 1
ATOM 759 O O . THR A 1 98 ? -6.584 -1.224 16.514 1.00 83.50 98 THR A O 1
ATOM 762 N N . PRO A 1 99 ? -8.822 -1.458 16.540 1.00 84.00 99 PRO A N 1
ATOM 763 C CA . PRO A 1 99 ? -8.791 -2.789 17.161 1.00 84.00 99 PRO A CA 1
ATOM 764 C C . PRO A 1 99 ? -7.884 -3.803 16.444 1.00 84.00 99 PRO A C 1
ATOM 766 O O . PRO A 1 99 ? -7.234 -4.619 17.088 1.00 84.00 99 PRO A O 1
ATOM 769 N N . ILE A 1 100 ? -7.788 -3.713 15.113 1.00 87.12 100 ILE A N 1
ATOM 770 C CA . ILE A 1 100 ? -6.895 -4.546 14.288 1.00 87.12 100 ILE A CA 1
ATOM 771 C C . ILE A 1 100 ? -5.559 -3.859 13.952 1.00 87.12 100 ILE A C 1
ATOM 773 O O . ILE A 1 100 ? -4.671 -4.478 13.371 1.00 87.12 100 ILE A O 1
ATOM 777 N N . GLY A 1 101 ? -5.390 -2.582 14.303 1.00 86.81 101 GLY A N 1
ATOM 778 C CA . GLY A 1 101 ? -4.264 -1.750 13.880 1.00 86.81 101 GLY A CA 1
ATOM 779 C C . GLY A 1 101 ? -2.911 -2.263 14.364 1.00 86.81 101 GLY A C 1
ATOM 780 O O . GLY A 1 101 ? -1.955 -2.270 13.593 1.00 86.81 101 GLY A O 1
ATOM 781 N N . GLY A 1 102 ? -2.838 -2.759 15.603 1.00 85.69 102 GLY A N 1
ATOM 782 C CA . GLY A 1 102 ? -1.617 -3.370 16.140 1.00 85.69 102 GLY A CA 1
ATOM 783 C C . GLY A 1 102 ? -1.193 -4.622 15.364 1.00 85.69 102 GLY A C 1
ATOM 784 O O . GLY A 1 102 ? -0.016 -4.780 15.042 1.00 85.69 102 GLY A O 1
ATOM 785 N N . PHE A 1 103 ? -2.156 -5.472 14.984 1.00 89.19 103 PHE A N 1
ATOM 786 C CA . PHE A 1 103 ? -1.902 -6.654 14.154 1.00 89.19 103 PHE A CA 1
ATOM 787 C C . PHE A 1 103 ? -1.396 -6.261 12.762 1.00 89.19 103 PHE A C 1
ATOM 789 O O . PHE A 1 103 ? -0.379 -6.784 12.308 1.00 89.19 103 PHE A O 1
ATOM 796 N N . LEU A 1 104 ? -2.053 -5.292 12.115 1.00 90.62 104 LEU A N 1
ATOM 797 C CA . LEU A 1 104 ? -1.641 -4.811 10.796 1.00 90.62 104 LEU A CA 1
ATOM 798 C C . LEU A 1 104 ? -0.203 -4.271 10.809 1.00 90.62 104 LEU A C 1
ATOM 800 O O . LEU A 1 104 ? 0.576 -4.653 9.942 1.00 90.62 104 LEU A O 1
ATOM 804 N N . ARG A 1 105 ? 0.170 -3.469 11.820 1.00 89.56 105 ARG A N 1
ATOM 805 C CA . ARG A 1 105 ? 1.533 -2.920 11.968 1.00 89.56 105 ARG A CA 1
ATOM 806 C C . ARG A 1 105 ? 2.572 -4.006 12.235 1.00 89.56 105 ARG A C 1
ATOM 808 O O . ARG A 1 105 ? 3.644 -3.981 11.641 1.00 89.56 105 ARG A O 1
ATOM 815 N N . ARG A 1 106 ? 2.264 -4.962 13.120 1.00 87.81 106 ARG A N 1
ATOM 816 C CA . ARG A 1 106 ? 3.187 -6.049 13.495 1.00 87.81 106 ARG A CA 1
ATOM 817 C C . ARG A 1 106 ? 3.530 -6.952 12.311 1.00 87.81 106 ARG A C 1
ATOM 819 O O . ARG A 1 106 ? 4.644 -7.458 12.237 1.00 87.81 106 ARG A O 1
ATOM 826 N N . HIS A 1 107 ? 2.582 -7.139 11.398 1.00 90.81 107 HIS A N 1
ATOM 827 C CA . HIS A 1 107 ? 2.755 -7.963 10.203 1.00 90.81 107 HIS A CA 1
ATOM 828 C C . HIS A 1 107 ? 3.017 -7.149 8.927 1.00 90.81 107 HIS A C 1
ATOM 830 O O . HIS A 1 107 ? 3.015 -7.725 7.842 1.00 90.81 107 HIS A O 1
ATOM 836 N N . HIS A 1 108 ? 3.230 -5.831 9.035 1.00 90.00 108 HIS A N 1
ATOM 837 C CA . HIS A 1 108 ? 3.415 -4.912 7.900 1.00 90.00 108 HIS A CA 1
ATOM 838 C C . HIS A 1 108 ? 2.294 -4.972 6.847 1.00 90.00 108 HIS A C 1
ATOM 840 O O . HIS A 1 108 ? 2.473 -4.596 5.688 1.00 90.00 108 HIS A O 1
ATOM 846 N N . LEU A 1 109 ? 1.110 -5.441 7.244 1.00 93.00 109 LEU A N 1
ATOM 847 C CA . LEU A 1 109 ? -0.046 -5.540 6.359 1.00 93.00 109 LEU A CA 1
ATOM 848 C C . LEU A 1 109 ? -0.612 -4.157 6.038 1.00 93.00 109 LEU A C 1
ATOM 850 O O . LEU A 1 109 ? -1.251 -3.983 5.003 1.00 93.00 109 LEU A O 1
ATOM 854 N N . ASP A 1 110 ? -0.347 -3.164 6.891 1.00 92.62 110 ASP A N 1
ATOM 855 C CA . ASP A 1 110 ? -0.726 -1.773 6.664 1.00 92.62 110 ASP A CA 1
ATOM 856 C C . ASP A 1 110 ? -0.061 -1.155 5.430 1.00 92.62 110 ASP A C 1
ATOM 858 O O . ASP A 1 110 ? -0.569 -0.177 4.882 1.00 92.62 110 ASP A O 1
ATOM 862 N N . GLU A 1 111 ? 1.033 -1.747 4.953 1.00 93.75 111 GLU A N 1
ATOM 863 C CA . GLU A 1 111 ? 1.796 -1.270 3.804 1.00 93.75 111 GLU A CA 1
ATOM 864 C C . GLU A 1 111 ? 1.344 -1.874 2.472 1.00 93.75 111 GLU A C 1
ATOM 866 O O . GLU A 1 111 ? 1.720 -1.361 1.422 1.00 93.75 111 GLU A O 1
ATOM 871 N N . LEU A 1 112 ? 0.487 -2.901 2.476 1.00 94.62 112 LEU A N 1
ATOM 872 C CA . LEU A 1 112 ? 0.005 -3.526 1.240 1.00 94.62 112 LEU A CA 1
ATOM 873 C C . LEU A 1 112 ? -0.648 -2.540 0.249 1.00 94.62 112 LEU A C 1
ATOM 875 O O . LEU A 1 112 ? -0.414 -2.680 -0.954 1.00 94.62 112 LEU A O 1
ATOM 879 N N . PRO A 1 113 ? -1.399 -1.504 0.682 1.00 95.31 113 PRO A N 1
ATOM 880 C CA . PRO A 1 113 ? -1.932 -0.503 -0.241 1.00 95.31 113 PRO A CA 1
ATOM 881 C C . PRO A 1 113 ? -0.856 0.294 -1.000 1.00 95.31 113 PRO A C 1
ATOM 883 O O . PRO A 1 113 ? -1.159 0.846 -2.057 1.00 95.31 113 PRO A O 1
ATOM 886 N N . GLN A 1 114 ? 0.404 0.308 -0.544 1.00 95.38 114 GLN A N 1
ATOM 887 C CA . GLN A 1 114 ? 1.518 0.955 -1.252 1.00 95.38 114 GLN A CA 1
ATOM 888 C C . GLN A 1 114 ? 1.817 0.295 -2.605 1.00 95.38 114 GLN A C 1
ATOM 890 O O . GLN A 1 114 ? 2.402 0.932 -3.481 1.00 95.38 114 GLN A O 1
ATOM 895 N N . LEU A 1 115 ? 1.368 -0.946 -2.836 1.00 95.75 115 LEU A N 1
ATOM 896 C CA . LEU A 1 115 ? 1.428 -1.581 -4.158 1.00 95.75 115 LEU A CA 1
ATOM 897 C C . LEU A 1 115 ? 0.720 -0.734 -5.226 1.00 95.75 115 LEU A C 1
ATOM 899 O O . LEU A 1 115 ? 1.156 -0.700 -6.375 1.00 95.75 115 LEU A O 1
ATOM 903 N N . TRP A 1 116 ? -0.317 0.020 -4.845 1.00 96.06 116 TRP A N 1
ATOM 904 C CA . TRP A 1 116 ? -0.945 0.996 -5.732 1.00 96.06 116 TRP A CA 1
ATOM 905 C C . TRP A 1 116 ? 0.013 2.133 -6.110 1.00 96.06 116 TRP A C 1
ATOM 907 O O . TRP A 1 116 ? 0.093 2.498 -7.281 1.00 96.06 116 TRP A O 1
ATOM 917 N N . ASN A 1 117 ? 0.791 2.657 -5.154 1.00 95.25 117 ASN A N 1
ATOM 918 C CA . ASN A 1 117 ? 1.815 3.673 -5.424 1.00 95.25 117 ASN A CA 1
ATOM 919 C C . ASN A 1 117 ? 2.911 3.145 -6.362 1.00 95.25 117 ASN A C 1
ATOM 921 O O . ASN A 1 117 ? 3.387 3.880 -7.229 1.00 95.25 117 ASN A O 1
ATOM 925 N N . VAL A 1 118 ? 3.284 1.868 -6.232 1.00 95.25 118 VAL A N 1
ATOM 926 C CA . VAL A 1 118 ? 4.196 1.213 -7.181 1.00 95.25 118 VAL A CA 1
ATOM 927 C C . VAL A 1 118 ? 3.557 1.139 -8.567 1.00 95.25 118 VAL A C 1
ATOM 929 O O . VAL A 1 118 ? 4.191 1.505 -9.556 1.00 95.25 118 VAL A O 1
ATOM 932 N N . LEU A 1 119 ? 2.284 0.750 -8.657 1.00 95.44 119 LEU A N 1
ATOM 933 C CA . LEU A 1 119 ? 1.570 0.636 -9.927 1.00 95.44 119 LEU A CA 1
ATOM 934 C C . LEU A 1 119 ? 1.478 1.978 -10.670 1.00 95.44 119 LEU A C 1
ATOM 936 O O . LEU A 1 119 ? 1.782 2.025 -11.860 1.00 95.44 119 LEU A O 1
ATOM 940 N N . ILE A 1 120 ? 1.146 3.079 -9.989 1.00 94.25 120 ILE A N 1
ATOM 941 C CA . ILE A 1 120 ? 1.033 4.415 -10.611 1.00 94.25 120 ILE A CA 1
ATOM 942 C C . ILE A 1 120 ? 2.387 5.103 -10.848 1.00 94.25 120 ILE A C 1
ATOM 944 O O . ILE A 1 120 ? 2.469 6.033 -11.645 1.00 94.25 120 ILE A O 1
ATOM 948 N N . GLY A 1 121 ? 3.467 4.596 -10.242 1.00 92.00 121 GLY A N 1
ATO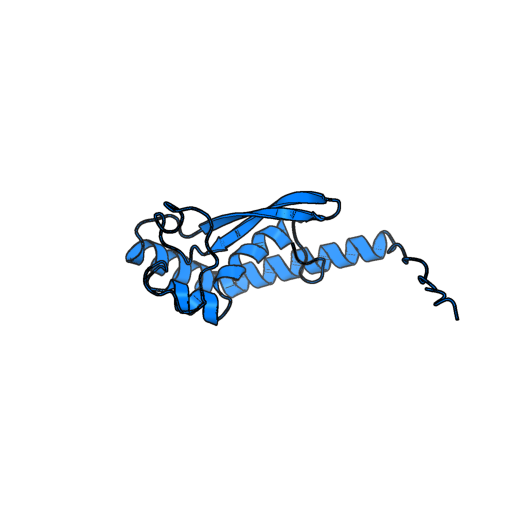M 949 C CA . GLY A 1 121 ? 4.839 5.053 -10.494 1.00 92.00 121 GLY A CA 1
ATOM 950 C C . GLY A 1 121 ? 5.384 6.077 -9.502 1.00 92.00 121 GLY A C 1
ATOM 951 O O . GLY A 1 121 ? 6.462 6.622 -9.740 1.00 92.00 121 GLY A O 1
ATOM 952 N N . ASP A 1 122 ? 4.688 6.297 -8.389 1.00 92.31 122 ASP A N 1
ATOM 953 C CA . ASP A 1 122 ? 5.192 7.088 -7.263 1.00 92.31 122 ASP A CA 1
ATOM 954 C C . ASP A 1 122 ? 6.304 6.342 -6.508 1.00 92.31 122 ASP A C 1
ATOM 956 O O . ASP A 1 122 ? 7.255 6.947 -6.011 1.00 92.31 122 ASP A O 1
ATOM 960 N N . MET A 1 123 ? 6.186 5.011 -6.440 1.00 92.19 123 MET A N 1
ATOM 961 C CA . MET A 1 123 ? 7.110 4.116 -5.744 1.00 92.19 123 MET A CA 1
ATOM 962 C C . MET A 1 123 ? 7.628 3.000 -6.661 1.00 92.19 123 MET A C 1
ATOM 964 O O . MET A 1 123 ? 7.219 2.841 -7.809 1.00 92.19 123 MET A O 1
ATOM 968 N N . SER A 1 124 ? 8.569 2.224 -6.132 1.00 93.00 124 SER A N 1
ATOM 969 C CA . SER A 1 124 ? 9.221 1.092 -6.785 1.00 93.00 124 SER A CA 1
ATOM 970 C C . SER A 1 124 ? 9.461 0.012 -5.731 1.00 93.00 124 SER A C 1
ATOM 972 O O . SER A 1 124 ? 9.767 0.363 -4.593 1.00 93.00 124 SER A O 1
ATOM 974 N N . PHE A 1 125 ? 9.384 -1.277 -6.088 1.00 91.81 125 PHE A N 1
ATOM 975 C CA . PHE A 1 125 ? 9.692 -2.361 -5.135 1.00 91.81 125 PHE A CA 1
ATOM 976 C C . PHE A 1 125 ? 11.113 -2.264 -4.579 1.00 91.81 125 PHE A C 1
ATOM 978 O O . PHE A 1 125 ? 11.367 -2.585 -3.424 1.00 91.81 125 PHE A O 1
ATOM 985 N N . VAL A 1 126 ? 12.041 -1.812 -5.423 1.00 89.12 126 VAL A N 1
ATOM 986 C CA . VAL A 1 126 ? 13.441 -1.578 -5.065 1.00 89.12 126 VAL A CA 1
ATOM 987 C C . VAL A 1 126 ? 13.778 -0.144 -5.445 1.00 89.12 126 VAL A C 1
ATOM 989 O O . VAL A 1 126 ? 13.824 0.202 -6.630 1.00 89.12 126 VAL A O 1
ATOM 992 N N . GLY A 1 127 ? 13.949 0.721 -4.453 1.00 83.50 127 GLY A N 1
ATOM 993 C CA . GLY A 1 127 ? 14.159 2.151 -4.655 1.00 83.50 127 GLY A CA 1
ATOM 994 C C . GLY A 1 127 ? 14.477 2.878 -3.354 1.00 83.50 127 GLY A C 1
ATOM 995 O O . GLY A 1 127 ? 14.619 2.256 -2.304 1.00 83.50 127 GLY A O 1
ATOM 996 N N . TYR A 1 128 ? 14.609 4.203 -3.436 1.00 73.94 128 TYR A N 1
ATOM 997 C CA . TYR A 1 128 ? 14.781 5.051 -2.258 1.00 73.94 128 TYR A CA 1
ATOM 998 C C . TYR A 1 128 ? 13.586 4.890 -1.312 1.00 73.94 128 TYR A C 1
ATOM 1000 O O . TYR A 1 128 ? 12.445 4.859 -1.778 1.00 73.94 128 TYR A O 1
ATOM 1008 N N . ARG A 1 129 ? 13.852 4.784 -0.006 1.00 73.44 129 ARG A N 1
ATOM 1009 C CA . ARG A 1 129 ? 12.805 4.714 1.014 1.00 73.44 129 ARG A CA 1
ATOM 1010 C C . ARG A 1 129 ? 12.257 6.132 1.255 1.00 73.44 129 ARG A C 1
ATOM 1012 O O . ARG A 1 129 ? 13.036 6.970 1.700 1.00 73.44 129 ARG A O 1
ATOM 1019 N N . PRO A 1 130 ? 10.983 6.399 0.935 1.00 63.72 130 PRO A N 1
ATOM 1020 C CA . PRO A 1 130 ? 10.371 7.723 1.057 1.00 63.72 130 PRO A CA 1
ATOM 1021 C C . PRO A 1 130 ? 10.048 8.125 2.505 1.00 63.72 130 PRO A C 1
ATOM 1023 O O . PRO A 1 130 ? 9.957 7.228 3.378 1.00 63.72 130 PRO A O 1
#

pLDDT: mean 83.2, std 14.01, range [46.62, 97.81]

Radius of gyration: 18.59 Å; chains: 1; bounding box: 63×29×45 Å